Protein AF-A0A9P6TW00-F1 (afdb_monomer_lite)

Sequence (103 aa):
MSSSKYNLPDDWELRWSRSRNLPYFYNRVSAESRWQAPEGVDPSVVLEFQKDYQTQHAQQQQDEHASGSRSSANEIPGTPKSVRVSHLLVKHTESRRPSSWRE

InterPro domains:
  IPR001202 WW domain [PF00397] (8-38)
  IPR001202 WW domain [PS50020] (6-4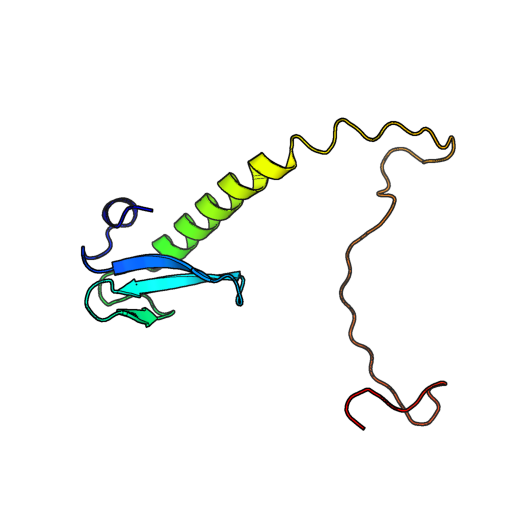0)
  IPR001202 WW domain [SM00456] (7-40)
  IPR001202 WW domain [cd00201] (9-40)
  IPR036020 WW domain superfamily [SSF51045] (5-38)
  IPR051370 Peptidyl-prolyl cis-trans isomerase Pin1 [PTHR10657] (7-103)

Structure (mmCIF, N/CA/C/O backbone):
data_AF-A0A9P6TW00-F1
#
_entry.id   AF-A0A9P6TW00-F1
#
loop_
_atom_site.group_PDB
_atom_site.id
_atom_site.type_symbol
_atom_site.label_atom_id
_atom_site.label_alt_id
_atom_site.label_comp_id
_atom_site.label_asym_id
_atom_site.label_entity_id
_atom_site.label_seq_id
_atom_site.pdbx_PDB_ins_code
_atom_site.Cartn_x
_atom_site.Cartn_y
_atom_site.Cartn_z
_atom_site.occupancy
_atom_site.B_iso_or_equiv
_atom_site.auth_seq_id
_atom_site.auth_comp_id
_atom_site.auth_asym_id
_atom_site.auth_atom_id
_atom_site.pdbx_PDB_model_num
ATOM 1 N N . MET A 1 1 ? -4.646 -4.620 15.949 1.00 57.81 1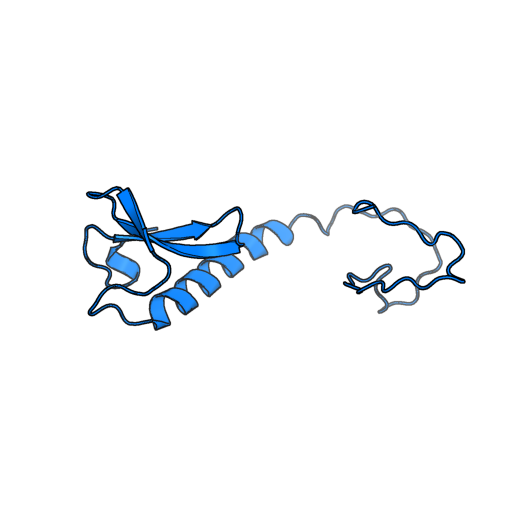 MET A N 1
ATOM 2 C CA . MET A 1 1 ? -4.724 -3.152 15.811 1.00 57.81 1 MET A CA 1
ATOM 3 C C . MET A 1 1 ? -6.199 -2.798 15.741 1.00 57.81 1 MET A C 1
ATOM 5 O O . MET A 1 1 ? -6.851 -3.245 14.813 1.00 57.81 1 MET A O 1
ATOM 9 N N . SER A 1 2 ? -6.750 -2.174 16.785 1.00 58.38 2 SER A N 1
ATOM 10 C CA . SER A 1 2 ? -8.207 -2.040 16.950 1.00 58.38 2 SER A CA 1
ATOM 11 C C . SER A 1 2 ? -8.779 -0.927 16.066 1.00 58.38 2 SER A C 1
ATOM 13 O O . SER A 1 2 ? -8.224 0.172 16.065 1.00 58.38 2 SER A O 1
ATOM 15 N N . SER A 1 3 ? -9.888 -1.203 15.369 1.00 65.38 3 SER A N 1
ATOM 16 C CA . SER A 1 3 ? -10.644 -0.244 14.536 1.00 65.38 3 SER A CA 1
ATOM 17 C C . SER A 1 3 ? -10.974 1.055 15.297 1.00 65.38 3 SER A C 1
ATOM 19 O O . SER A 1 3 ? -10.814 2.160 14.775 1.00 65.38 3 SER A O 1
ATOM 21 N N . SER A 1 4 ? -11.253 0.937 16.601 1.00 69.44 4 SER A N 1
ATOM 22 C CA . SER A 1 4 ? -11.615 2.052 17.485 1.00 69.44 4 SER A CA 1
ATOM 23 C C . SER A 1 4 ? -10.513 3.098 17.694 1.00 69.44 4 SER A C 1
ATOM 25 O O . SER A 1 4 ? -10.825 4.222 18.071 1.00 69.44 4 SER A O 1
ATOM 27 N N . LYS A 1 5 ? -9.229 2.766 17.477 1.00 73.06 5 LYS A N 1
ATOM 28 C CA . LYS A 1 5 ? -8.129 3.733 17.669 1.00 73.06 5 LYS A CA 1
ATOM 29 C C . LYS A 1 5 ? -8.145 4.828 16.599 1.00 73.06 5 LYS A C 1
ATOM 31 O O . LYS A 1 5 ? -7.807 5.966 16.893 1.00 73.06 5 LYS A O 1
ATOM 36 N N . TYR A 1 6 ? -8.535 4.479 15.377 1.00 76.94 6 TYR A N 1
ATOM 37 C CA . TYR A 1 6 ? -8.403 5.353 14.211 1.00 76.94 6 TYR A CA 1
ATOM 38 C C . TYR A 1 6 ? -9.754 5.825 13.666 1.00 76.94 6 TYR A C 1
ATOM 40 O O . TYR A 1 6 ? -9.837 6.233 12.512 1.00 76.94 6 TYR A O 1
ATOM 48 N N . ASN A 1 7 ? -10.815 5.740 14.476 1.00 80.38 7 ASN A N 1
ATOM 49 C CA . ASN A 1 7 ? -12.170 6.143 14.094 1.00 80.38 7 ASN A CA 1
ATOM 50 C C . ASN A 1 7 ? -12.628 5.527 12.753 1.00 80.38 7 ASN A C 1
ATOM 52 O O . ASN A 1 7 ? -13.278 6.176 11.934 1.00 80.38 7 ASN A O 1
ATOM 56 N N . LEU A 1 8 ? -12.217 4.281 12.505 1.00 81.38 8 LEU A N 1
ATOM 57 C CA . LEU A 1 8 ? -12.631 3.516 11.336 1.00 81.38 8 LEU A CA 1
ATOM 58 C C . LEU A 1 8 ? -14.042 2.965 11.583 1.00 81.38 8 LEU A C 1
ATOM 60 O O . LEU A 1 8 ? -14.394 2.692 12.732 1.00 81.38 8 LEU A O 1
ATOM 64 N N . PRO A 1 9 ? -14.844 2.738 10.530 1.00 82.94 9 PRO A N 1
ATOM 65 C CA . PRO A 1 9 ? -16.062 1.957 10.688 1.00 82.94 9 PRO A CA 1
ATOM 66 C C . PRO A 1 9 ? -15.720 0.548 11.207 1.00 82.94 9 PRO A C 1
ATOM 68 O O . PRO A 1 9 ? -14.660 0.010 10.878 1.00 82.94 9 PRO A O 1
ATOM 71 N N . ASP A 1 10 ? -16.614 -0.061 11.989 1.00 79.44 10 ASP A N 1
ATOM 72 C CA . ASP A 1 10 ? -16.365 -1.338 12.687 1.00 79.44 10 ASP A CA 1
ATOM 73 C C . ASP A 1 10 ? -15.893 -2.480 11.770 1.00 79.44 10 ASP A C 1
ATOM 75 O O . ASP A 1 10 ? -15.098 -3.332 12.175 1.00 79.44 10 ASP A O 1
ATOM 79 N N . ASP A 1 11 ? -16.322 -2.470 10.508 1.00 88.31 11 ASP A N 1
ATOM 80 C CA . ASP A 1 11 ? -15.972 -3.503 9.532 1.00 88.31 11 ASP A CA 1
ATOM 81 C C . ASP A 1 11 ? -14.579 -3.322 8.912 1.00 88.31 11 ASP A C 1
ATOM 83 O O . ASP A 1 11 ? -14.087 -4.232 8.240 1.00 88.31 11 ASP A O 1
ATOM 87 N N . TRP A 1 12 ? -13.931 -2.172 9.122 1.00 88.38 12 TRP A N 1
ATOM 88 C CA . TRP A 1 12 ? -12.644 -1.817 8.528 1.00 88.38 12 TRP A CA 1
ATOM 89 C C . TRP A 1 12 ? -11.503 -1.859 9.544 1.00 88.38 12 TRP A C 1
ATOM 91 O O . TRP A 1 12 ? -11.601 -1.360 10.662 1.00 88.38 12 TRP A O 1
ATOM 101 N N . GLU A 1 13 ? -10.360 -2.393 9.124 1.00 90.44 13 GLU A N 1
ATOM 102 C CA . GLU A 1 13 ? -9.118 -2.358 9.893 1.00 90.44 13 GLU A CA 1
ATOM 103 C C . GLU A 1 13 ? -7.922 -1.959 9.024 1.00 90.44 13 GLU A C 1
ATOM 105 O O . GLU A 1 13 ? -7.854 -2.286 7.837 1.00 90.44 13 GLU A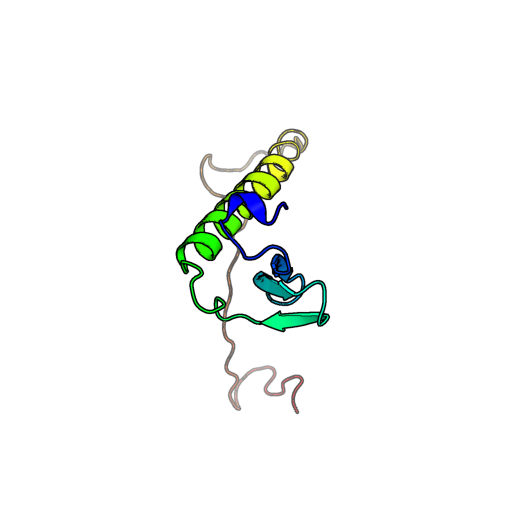 O 1
ATOM 110 N N . LEU A 1 14 ? -6.953 -1.260 9.622 1.00 90.06 14 LEU A N 1
ATOM 111 C CA . LEU A 1 14 ? -5.687 -0.950 8.962 1.00 90.06 14 LEU A CA 1
ATOM 112 C C . LEU A 1 14 ? -4.690 -2.097 9.143 1.00 90.06 14 LEU A C 1
ATOM 114 O O . LEU A 1 14 ? -4.465 -2.584 10.255 1.00 90.06 14 LEU A O 1
ATOM 118 N N . ARG A 1 15 ? -4.046 -2.501 8.049 1.00 91.06 15 ARG A N 1
ATOM 119 C CA . ARG A 1 15 ? -3.027 -3.555 8.025 1.00 91.06 15 ARG A CA 1
ATOM 120 C C . ARG A 1 15 ? -1.771 -3.102 7.298 1.00 91.06 15 ARG A C 1
ATOM 122 O O . ARG A 1 15 ? -1.816 -2.261 6.408 1.00 91.06 15 ARG A O 1
ATOM 129 N N . TRP A 1 16 ? -0.641 -3.715 7.644 1.00 90.75 16 TRP A N 1
ATOM 130 C CA . TRP A 1 16 ? 0.626 -3.514 6.944 1.00 90.75 16 TRP A CA 1
ATOM 131 C C . TRP A 1 16 ? 0.815 -4.546 5.829 1.00 90.75 16 TRP A C 1
ATOM 133 O O . TRP A 1 16 ? 0.752 -5.758 6.063 1.00 90.75 16 TRP A O 1
ATOM 143 N N . SER A 1 17 ? 1.054 -4.089 4.600 1.00 90.75 17 SER A N 1
ATOM 144 C CA . SER A 1 17 ? 1.355 -4.976 3.476 1.00 90.75 17 SER A CA 1
ATOM 145 C C . SER A 1 17 ? 2.796 -5.474 3.550 1.00 90.75 17 SER A C 1
ATOM 147 O O . SER A 1 17 ? 3.735 -4.686 3.471 1.00 90.75 17 SER A O 1
ATOM 149 N N . ARG A 1 18 ? 2.990 -6.797 3.614 1.00 86.38 18 ARG A N 1
ATOM 150 C CA . ARG A 1 18 ? 4.334 -7.407 3.637 1.00 86.38 18 ARG A CA 1
ATOM 151 C C . ARG A 1 18 ? 5.095 -7.229 2.320 1.00 86.38 18 ARG A C 1
ATOM 153 O O . ARG A 1 18 ? 6.308 -7.088 2.338 1.00 86.38 18 ARG A O 1
ATOM 160 N N . SER A 1 19 ? 4.390 -7.232 1.188 1.00 85.06 19 SER A N 1
ATOM 161 C CA . SER A 1 19 ? 5.001 -7.170 -0.147 1.00 85.06 19 SER A CA 1
ATOM 162 C C . SER A 1 19 ? 5.265 -5.745 -0.627 1.00 85.06 19 SER A C 1
ATOM 164 O O . SER A 1 19 ? 6.197 -5.521 -1.388 1.00 85.06 19 SER A O 1
ATOM 166 N N . ARG A 1 20 ? 4.413 -4.792 -0.228 1.00 85.00 20 ARG A N 1
ATOM 167 C CA . ARG A 1 20 ? 4.492 -3.389 -0.671 1.00 85.00 20 ARG A CA 1
ATOM 168 C C . ARG A 1 20 ? 5.013 -2.447 0.407 1.00 85.00 20 ARG A C 1
ATOM 170 O O . ARG A 1 20 ? 5.275 -1.298 0.091 1.00 85.00 20 ARG A O 1
ATOM 177 N N . ASN A 1 21 ? 5.176 -2.932 1.643 1.00 87.31 21 ASN A N 1
ATOM 178 C CA . ASN A 1 21 ? 5.643 -2.147 2.787 1.00 87.31 21 ASN A CA 1
ATOM 179 C C . ASN A 1 21 ? 4.804 -0.871 3.000 1.00 87.31 21 ASN A C 1
ATOM 181 O O . ASN A 1 21 ? 5.323 0.201 3.289 1.00 87.31 21 ASN A O 1
ATOM 185 N N . LEU A 1 22 ? 3.492 -0.991 2.784 1.00 88.12 22 LEU A N 1
ATOM 186 C CA . LEU A 1 22 ? 2.549 0.120 2.829 1.00 88.12 22 LEU A CA 1
ATOM 187 C C . LEU A 1 22 ? 1.305 -0.269 3.635 1.00 88.12 22 LEU A C 1
ATOM 189 O O . LEU A 1 22 ? 0.867 -1.426 3.554 1.00 88.12 22 LEU A O 1
ATOM 193 N N . PRO A 1 23 ? 0.728 0.674 4.393 1.00 90.88 23 PRO A N 1
ATOM 194 C CA . PRO A 1 23 ? -0.547 0.477 5.065 1.00 90.88 23 PRO A CA 1
ATOM 195 C C . PRO A 1 23 ? -1.703 0.389 4.058 1.00 90.88 23 PRO A C 1
ATOM 197 O O . PRO A 1 23 ? -1.697 1.068 3.033 1.00 90.88 23 PRO A O 1
ATOM 200 N N . TYR A 1 24 ? -2.691 -0.453 4.354 1.00 90.62 24 TYR A N 1
ATOM 201 C CA . TYR A 1 24 ? -3.918 -0.599 3.571 1.00 90.62 24 TYR A CA 1
ATOM 202 C C . TYR A 1 24 ? -5.128 -0.843 4.472 1.00 90.62 24 TYR A C 1
ATOM 204 O O . TYR A 1 24 ? -4.989 -1.324 5.599 1.00 90.62 24 TYR A O 1
ATOM 212 N N . PHE A 1 25 ? -6.311 -0.536 3.948 1.00 91.44 25 PHE A N 1
ATOM 213 C CA . PHE A 1 25 ? -7.591 -0.787 4.597 1.00 91.44 25 PHE A CA 1
ATOM 214 C C . PHE A 1 25 ? -8.103 -2.169 4.197 1.00 91.44 25 PHE A C 1
ATOM 216 O O . PHE A 1 25 ? -8.127 -2.516 3.013 1.00 91.44 25 PHE A O 1
ATOM 223 N N . TYR A 1 26 ? -8.524 -2.949 5.182 1.00 91.31 26 TYR A N 1
ATOM 224 C CA . TYR A 1 26 ? -9.091 -4.275 4.999 1.00 91.31 26 TYR A CA 1
ATOM 225 C C . TYR A 1 26 ? -10.487 -4.330 5.610 1.00 91.31 26 TYR A C 1
ATOM 227 O O . TYR A 1 26 ? -10.655 -4.012 6.785 1.00 91.31 26 TYR A O 1
ATOM 235 N N . ASN A 1 27 ? -11.476 -4.738 4.820 1.00 90.69 27 ASN A N 1
ATOM 236 C CA . ASN A 1 27 ? -12.826 -4.984 5.302 1.00 90.69 27 ASN A CA 1
ATOM 237 C C . ASN A 1 27 ? -12.958 -6.443 5.753 1.00 90.69 27 ASN A C 1
ATOM 239 O O . ASN A 1 27 ? -12.708 -7.366 4.977 1.00 90.69 27 ASN A O 1
ATOM 243 N N . ARG A 1 28 ? -13.370 -6.664 7.001 1.00 88.88 28 ARG A N 1
ATOM 244 C CA . ARG A 1 28 ? -13.490 -8.002 7.597 1.00 88.88 28 ARG A CA 1
ATOM 245 C C . ARG A 1 28 ? -14.727 -8.770 7.133 1.00 88.88 28 ARG A C 1
ATOM 247 O O . ARG A 1 28 ? -14.721 -9.994 7.210 1.00 88.88 28 ARG A O 1
ATOM 254 N N . VAL A 1 29 ? -15.760 -8.072 6.665 1.00 89.62 29 VAL A N 1
ATOM 255 C CA . VAL A 1 29 ? -17.025 -8.662 6.205 1.00 89.62 29 VAL A CA 1
ATOM 256 C C . VAL A 1 29 ? -16.932 -9.057 4.735 1.00 89.62 29 VAL A C 1
ATOM 258 O O . VAL A 1 29 ? -17.222 -10.197 4.385 1.00 89.62 29 VAL A O 1
ATOM 261 N N . SER A 1 30 ? -16.489 -8.140 3.871 1.00 91.25 30 SER A N 1
ATOM 262 C CA . SER A 1 30 ? -16.389 -8.385 2.424 1.00 91.25 30 SER A CA 1
ATOM 263 C C . SER A 1 30 ? -15.044 -8.970 1.979 1.00 91.25 30 SER A C 1
ATOM 265 O O . SER A 1 30 ? -14.883 -9.296 0.805 1.00 91.25 30 SER A O 1
ATOM 267 N N . ALA A 1 31 ? -14.066 -9.085 2.889 1.00 91.69 31 ALA A N 1
ATOM 268 C CA . ALA A 1 31 ? -12.670 -9.427 2.592 1.00 91.69 31 ALA A CA 1
ATOM 269 C C . ALA A 1 31 ? -11.997 -8.486 1.569 1.00 91.69 31 ALA A C 1
ATOM 271 O O . ALA A 1 31 ? -10.960 -8.819 0.985 1.00 91.69 31 ALA A O 1
ATOM 272 N N . GLU A 1 32 ? -12.563 -7.299 1.356 1.00 90.44 32 GLU A N 1
ATOM 273 C CA . GLU A 1 32 ? -12.050 -6.324 0.404 1.00 90.44 32 GLU A CA 1
ATOM 274 C C . GLU A 1 32 ? -10.800 -5.626 0.953 1.00 90.44 32 GLU A C 1
ATOM 276 O O . GLU A 1 32 ? -10.737 -5.243 2.121 1.00 90.44 32 GLU A O 1
ATOM 281 N N . SER A 1 33 ? -9.793 -5.442 0.098 1.00 92.00 33 SER A N 1
ATOM 282 C CA . SER A 1 33 ? -8.574 -4.696 0.422 1.00 92.00 33 SER A CA 1
ATOM 283 C C . SER A 1 33 ? -8.471 -3.467 -0.472 1.00 92.00 33 SER A C 1
ATOM 285 O O . SER A 1 33 ? -8.483 -3.602 -1.696 1.00 92.00 33 SER A O 1
ATOM 287 N N . ARG A 1 34 ? -8.319 -2.279 0.119 1.00 89.56 34 ARG A N 1
ATOM 288 C CA . ARG A 1 34 ? -8.185 -1.017 -0.623 1.00 89.56 34 ARG A CA 1
ATOM 289 C C . ARG A 1 34 ? -7.080 -0.125 -0.062 1.00 89.56 34 ARG A C 1
ATOM 291 O O . ARG A 1 34 ? -6.765 -0.164 1.126 1.00 89.56 34 ARG A O 1
ATOM 298 N N . TRP A 1 35 ? -6.488 0.681 -0.942 1.00 88.81 35 TRP A N 1
ATOM 299 C CA . TRP A 1 35 ? -5.440 1.650 -0.591 1.00 88.81 35 TRP A CA 1
ATOM 300 C C . TRP A 1 35 ? -6.006 3.034 -0.281 1.00 88.81 35 TRP A C 1
ATOM 302 O O . TRP A 1 35 ? -5.424 3.759 0.520 1.00 88.81 35 TRP A O 1
ATOM 312 N N . GLN A 1 36 ? -7.129 3.405 -0.906 1.00 85.62 36 GLN A N 1
ATOM 313 C CA . GLN A 1 36 ? -7.801 4.664 -0.607 1.00 85.62 36 GLN A CA 1
ATOM 314 C C . GLN A 1 36 ? -8.616 4.551 0.681 1.00 85.62 36 GLN A C 1
ATOM 316 O O . GLN A 1 36 ? -9.249 3.522 0.937 1.00 85.62 36 GLN A O 1
ATOM 321 N N . ALA A 1 37 ? -8.615 5.632 1.459 1.00 79.75 37 ALA A N 1
ATOM 322 C CA . ALA A 1 37 ? -9.462 5.754 2.634 1.00 79.75 37 ALA A CA 1
ATOM 323 C C . ALA A 1 37 ? -10.948 5.631 2.234 1.00 79.75 37 ALA A C 1
ATOM 325 O O . ALA A 1 37 ? -11.358 6.248 1.246 1.00 79.75 37 ALA A O 1
ATOM 326 N N . PRO A 1 38 ? -11.751 4.822 2.952 1.00 77.69 38 PRO A N 1
ATOM 327 C CA . PRO A 1 38 ? -13.204 4.822 2.810 1.00 77.69 38 PRO A CA 1
ATOM 328 C C . PRO A 1 38 ? -13.807 6.214 3.060 1.00 77.69 38 PRO A C 1
ATOM 330 O O . PRO A 1 38 ? -13.216 7.040 3.756 1.00 77.69 38 PRO A O 1
ATOM 333 N N . GLU A 1 39 ? -14.998 6.464 2.513 1.00 76.31 39 GLU A N 1
ATOM 334 C CA . GLU A 1 39 ? -15.725 7.722 2.717 1.00 76.31 39 GLU A CA 1
ATOM 335 C C . GLU A 1 39 ? -15.913 8.017 4.215 1.00 76.31 39 GLU A C 1
ATOM 337 O O . GLU A 1 39 ? -16.330 7.148 4.980 1.00 76.31 39 GLU A O 1
ATOM 342 N N . GLY A 1 40 ? -15.573 9.237 4.637 1.00 75.00 40 GLY A N 1
ATOM 343 C CA . GLY A 1 40 ? -15.679 9.669 6.036 1.00 75.00 40 GLY A CA 1
ATOM 344 C C . GLY A 1 40 ? -14.487 9.315 6.931 1.00 75.00 40 GLY A C 1
ATOM 345 O O . GLY A 1 40 ? -14.471 9.734 8.086 1.00 75.00 40 GLY A O 1
ATOM 346 N N . VAL A 1 41 ? -13.475 8.603 6.423 1.00 80.62 41 VAL A N 1
ATOM 347 C CA . VAL A 1 41 ? -12.234 8.343 7.164 1.00 80.62 41 VAL A CA 1
ATOM 348 C C . VAL A 1 41 ? -11.194 9.406 6.825 1.00 80.62 41 VAL A C 1
ATOM 350 O O . VAL A 1 41 ? -10.835 9.592 5.661 1.00 80.62 41 VAL A O 1
ATOM 353 N N . ASP A 1 42 ? -10.685 10.093 7.847 1.00 82.44 42 ASP A N 1
ATOM 354 C CA . ASP A 1 42 ? -9.622 11.082 7.672 1.00 82.44 42 ASP A CA 1
ATOM 355 C C . ASP A 1 42 ? -8.327 10.392 7.198 1.00 82.44 42 ASP A C 1
ATOM 357 O O . ASP A 1 42 ? -7.885 9.424 7.822 1.00 82.44 42 ASP A O 1
ATOM 361 N N . PRO A 1 43 ? -7.677 10.858 6.119 1.00 78.75 43 PRO A N 1
ATOM 362 C CA . PRO A 1 43 ? -6.465 10.228 5.594 1.00 78.75 43 PRO A CA 1
ATOM 363 C C . PRO A 1 43 ? -5.284 10.235 6.583 1.00 78.75 43 PRO A C 1
ATOM 365 O O . PRO A 1 43 ? -4.358 9.432 6.434 1.00 78.75 43 PRO A O 1
ATOM 368 N N . SER A 1 44 ? -5.304 11.087 7.612 1.00 83.31 44 SER A N 1
ATOM 369 C CA . SER A 1 44 ? -4.250 11.195 8.630 1.00 83.31 44 SER A CA 1
ATOM 370 C C . SER A 1 44 ? -4.075 9.916 9.450 1.00 83.31 44 SER A C 1
ATOM 372 O O . SER A 1 44 ? -2.982 9.660 9.958 1.00 83.31 44 SER A O 1
ATOM 374 N N . VAL A 1 45 ? -5.098 9.058 9.515 1.00 86.06 45 VAL A N 1
ATOM 375 C CA . VAL A 1 45 ? -5.018 7.759 10.204 1.00 86.06 45 VAL A CA 1
ATOM 376 C C . VAL A 1 45 ? -3.951 6.843 9.606 1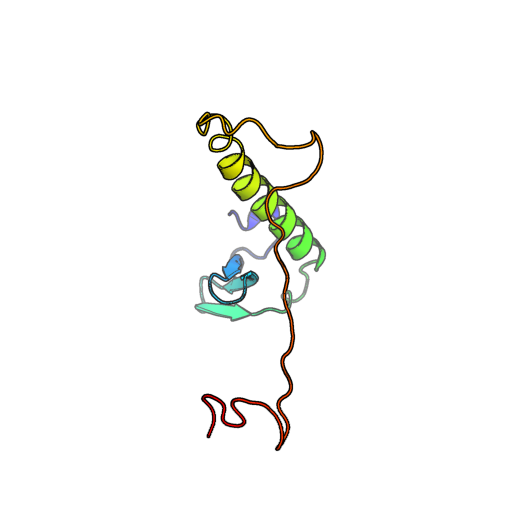.00 86.06 45 VAL A C 1
ATOM 378 O O . VAL A 1 45 ? -3.329 6.050 10.311 1.00 86.06 45 VAL A O 1
ATOM 381 N N . VAL A 1 46 ? -3.700 6.973 8.300 1.00 86.56 46 VAL A N 1
ATOM 382 C CA . VAL A 1 46 ? -2.679 6.199 7.589 1.00 86.56 46 VAL A CA 1
ATOM 383 C C . VAL A 1 46 ? -1.282 6.620 8.043 1.00 86.56 46 VAL A C 1
ATOM 385 O O . VAL A 1 46 ? -0.424 5.767 8.280 1.00 86.56 46 VAL A O 1
ATOM 388 N N . LEU A 1 47 ? -1.071 7.929 8.212 1.00 87.62 47 LEU A N 1
ATOM 389 C CA . LEU A 1 47 ? 0.183 8.493 8.711 1.00 87.62 47 LEU A CA 1
ATOM 390 C C . LEU A 1 47 ? 0.429 8.092 10.168 1.00 87.62 47 LEU A C 1
ATOM 392 O O . LEU A 1 47 ? 1.543 7.698 10.519 1.00 87.62 47 LEU A O 1
ATOM 396 N N . GLU A 1 48 ? -0.605 8.148 11.009 1.00 86.50 48 GLU A N 1
ATOM 397 C CA . GLU A 1 48 ? -0.505 7.739 12.412 1.00 86.50 48 GLU A CA 1
ATOM 398 C C . GLU A 1 48 ? -0.156 6.251 12.536 1.00 86.50 48 GLU A C 1
ATOM 400 O O . GLU A 1 48 ? 0.804 5.888 13.220 1.00 86.50 48 GLU A O 1
ATOM 405 N N . PHE A 1 49 ? -0.857 5.389 11.796 1.00 89.31 49 PHE A N 1
ATOM 406 C CA . PHE A 1 49 ? -0.569 3.958 11.777 1.00 89.31 49 PHE A CA 1
ATOM 407 C C . PHE A 1 49 ? 0.853 3.654 11.299 1.00 89.31 49 PHE A C 1
ATOM 409 O O . PHE A 1 49 ? 1.531 2.789 11.858 1.00 89.31 49 PHE A O 1
ATOM 416 N N . GLN A 1 50 ? 1.337 4.371 10.283 1.00 89.38 50 GLN A N 1
ATOM 417 C CA . GLN A 1 50 ? 2.704 4.207 9.798 1.00 89.38 50 GLN A CA 1
ATOM 418 C C . GLN A 1 50 ? 3.734 4.566 10.876 1.00 89.38 50 GLN A C 1
ATOM 420 O O . GLN A 1 50 ? 4.719 3.844 11.046 1.00 89.38 50 GLN A O 1
ATOM 425 N N . LYS A 1 51 ? 3.490 5.633 11.642 1.00 87.56 51 LYS A N 1
ATOM 426 C CA . LYS A 1 51 ? 4.356 6.052 12.749 1.00 87.56 51 LYS A CA 1
ATOM 427 C C . LYS A 1 51 ? 4.368 5.028 13.888 1.00 87.56 51 LYS A C 1
ATOM 429 O O . LYS A 1 51 ? 5.440 4.672 14.385 1.00 87.56 51 LYS A O 1
ATOM 434 N N . ASP A 1 52 ? 3.200 4.514 14.267 1.00 87.06 52 ASP A N 1
ATOM 435 C CA . ASP A 1 52 ? 3.072 3.465 15.284 1.00 87.06 52 ASP A CA 1
ATOM 436 C C . ASP A 1 52 ? 3.830 2.197 14.881 1.00 87.06 52 ASP A C 1
ATOM 438 O O . ASP A 1 52 ? 4.562 1.616 15.686 1.00 87.06 52 ASP A O 1
ATOM 442 N N . TYR A 1 53 ? 3.669 1.783 13.622 1.00 86.75 53 TYR A N 1
ATOM 443 C CA . TYR A 1 53 ? 4.320 0.599 13.073 1.00 86.75 53 TYR A CA 1
ATOM 444 C C . TYR A 1 53 ? 5.847 0.738 13.087 1.00 86.75 53 TYR A C 1
ATOM 446 O O . TYR A 1 53 ? 6.552 -0.168 13.533 1.00 86.75 53 TYR A O 1
ATOM 454 N N . GLN A 1 54 ? 6.365 1.895 12.662 1.00 85.62 54 GLN A N 1
ATOM 455 C CA . GLN A 1 54 ? 7.799 2.191 12.703 1.00 85.62 54 GLN A CA 1
ATOM 456 C C . GLN A 1 54 ? 8.347 2.181 14.129 1.00 85.62 54 GLN A C 1
ATOM 458 O O . GLN A 1 54 ? 9.402 1.602 14.364 1.00 85.62 54 GLN A O 1
ATOM 463 N N . THR A 1 55 ? 7.630 2.776 15.084 1.00 83.56 55 THR A N 1
ATOM 464 C CA . THR A 1 55 ? 8.072 2.852 16.485 1.00 83.56 55 THR A CA 1
ATOM 465 C C . THR A 1 55 ? 8.187 1.461 17.111 1.00 83.56 55 THR A C 1
ATOM 467 O O . THR A 1 55 ? 9.200 1.143 17.733 1.00 83.56 55 THR A O 1
ATOM 470 N N . GLN A 1 56 ? 7.191 0.599 16.881 1.00 81.75 56 GLN A N 1
ATOM 471 C CA . GLN A 1 56 ? 7.191 -0.784 17.375 1.00 81.75 56 GLN A CA 1
ATOM 472 C C . GLN A 1 56 ? 8.339 -1.612 16.777 1.00 81.75 56 GLN A C 1
ATOM 474 O O . GLN A 1 56 ? 9.011 -2.352 17.492 1.00 81.75 56 GLN A O 1
ATOM 479 N N . HIS A 1 57 ? 8.604 -1.463 15.476 1.00 73.69 57 HIS A N 1
ATOM 480 C CA . HIS A 1 57 ? 9.689 -2.185 14.803 1.00 73.69 57 HIS A CA 1
ATOM 481 C C . HIS A 1 57 ? 11.085 -1.568 15.013 1.00 73.69 57 HIS A C 1
ATOM 483 O O . HIS A 1 57 ? 12.090 -2.238 14.762 1.00 73.69 57 HIS A O 1
ATOM 489 N N . ALA A 1 58 ? 11.179 -0.319 15.474 1.00 70.75 58 ALA A N 1
ATOM 490 C CA . ALA A 1 58 ? 12.445 0.321 15.827 1.00 70.75 58 ALA A CA 1
ATOM 491 C C . ALA A 1 58 ? 12.981 -0.166 17.183 1.00 70.75 58 ALA A C 1
ATOM 493 O O . ALA A 1 58 ? 14.183 -0.386 17.313 1.00 70.75 58 ALA A O 1
ATOM 494 N N . GLN A 1 59 ? 12.107 -0.399 18.171 1.00 54.56 59 GLN A N 1
ATOM 495 C CA . GLN A 1 59 ? 12.513 -0.917 19.486 1.00 54.56 59 GLN A CA 1
ATOM 496 C C . GLN A 1 59 ? 13.129 -2.323 19.411 1.00 54.56 59 GLN A C 1
ATOM 498 O O . GLN A 1 59 ? 14.072 -2.604 20.138 1.00 54.56 59 GLN A O 1
ATOM 503 N N . GLN A 1 60 ? 12.696 -3.173 18.472 1.00 54.06 60 GLN A N 1
ATOM 504 C CA . GLN A 1 60 ? 13.309 -4.495 18.256 1.00 54.06 60 GLN A CA 1
ATOM 505 C C . GLN A 1 60 ? 14.754 -4.450 17.729 1.00 54.06 60 GLN A C 1
ATOM 507 O O . GLN A 1 60 ? 15.449 -5.455 17.811 1.00 54.06 60 GLN A O 1
ATOM 512 N N . GLN A 1 61 ? 15.228 -3.319 17.195 1.00 53.34 61 GLN A N 1
ATOM 513 C CA . GLN A 1 61 ? 16.580 -3.204 16.628 1.00 53.34 61 GLN A CA 1
ATOM 514 C C . GLN A 1 61 ? 17.610 -2.610 17.608 1.00 53.34 61 GLN A C 1
ATOM 516 O O . GLN A 1 61 ? 18.796 -2.582 17.285 1.00 53.34 61 GLN A O 1
ATOM 521 N N . GLN A 1 62 ? 17.199 -2.146 18.796 1.00 47.81 62 GLN A N 1
ATOM 522 C CA . GLN A 1 62 ? 18.125 -1.552 19.776 1.00 47.81 62 GLN A CA 1
ATOM 523 C C . GLN A 1 62 ? 18.827 -2.569 20.692 1.00 47.81 62 GLN A C 1
ATOM 525 O O . GLN A 1 62 ? 19.862 -2.223 21.257 1.00 47.81 62 GLN A O 1
ATOM 530 N N . ASP A 1 63 ? 18.373 -3.824 20.761 1.00 46.53 63 ASP A N 1
ATOM 531 C CA . ASP A 1 63 ? 19.011 -4.851 21.604 1.00 46.53 63 ASP A CA 1
ATOM 532 C C . ASP A 1 63 ? 20.106 -5.677 20.890 1.00 46.53 63 ASP A C 1
ATOM 534 O O . ASP A 1 63 ? 20.830 -6.433 21.535 1.00 46.53 63 ASP A O 1
ATOM 538 N N . GLU A 1 64 ? 20.318 -5.503 19.577 1.00 46.75 64 GLU A N 1
ATOM 539 C CA . GLU A 1 64 ? 21.301 -6.293 18.802 1.00 46.75 64 GLU A CA 1
ATOM 540 C C . GLU A 1 64 ? 22.585 -5.532 18.413 1.00 46.75 64 GLU A C 1
ATOM 542 O O . GLU A 1 64 ? 23.368 -5.996 17.587 1.00 46.75 64 GLU A O 1
ATOM 547 N N . HIS A 1 65 ? 22.856 -4.372 19.021 1.00 44.47 65 HIS A N 1
ATOM 548 C CA . HIS A 1 65 ? 24.095 -3.607 18.781 1.00 44.47 65 HIS A CA 1
ATOM 549 C C . HIS A 1 65 ? 25.081 -3.611 19.967 1.00 44.47 65 HIS A C 1
ATOM 551 O O . HIS A 1 65 ? 26.120 -2.954 19.902 1.00 44.47 65 HIS A O 1
ATOM 557 N N . ALA A 1 66 ? 24.815 -4.392 21.022 1.00 48.09 66 ALA A N 1
ATOM 558 C CA . ALA A 1 66 ? 25.690 -4.525 22.195 1.00 4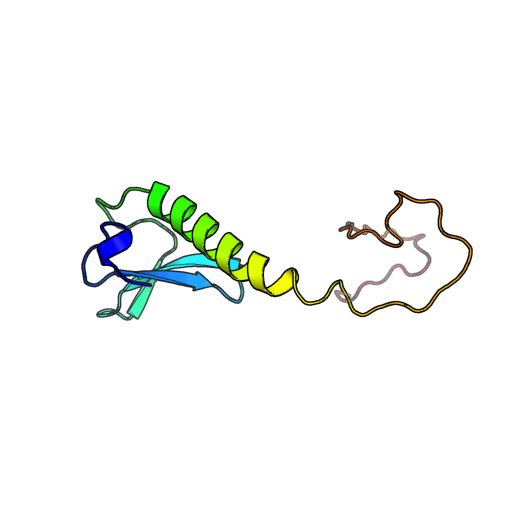8.09 66 ALA A CA 1
ATOM 559 C C . ALA A 1 66 ? 26.422 -5.882 22.296 1.00 48.09 66 ALA A C 1
ATOM 561 O O . ALA A 1 66 ? 26.897 -6.249 23.367 1.00 48.09 66 ALA A O 1
ATOM 562 N N . SER A 1 67 ? 26.550 -6.644 21.202 1.00 47.50 67 SER A N 1
ATOM 563 C CA . SER A 1 67 ? 27.322 -7.900 21.201 1.00 47.50 67 SER A CA 1
ATOM 564 C C . SER A 1 67 ? 28.009 -8.151 19.857 1.00 47.50 67 SER A C 1
ATOM 566 O O . SER A 1 67 ? 27.638 -9.014 19.068 1.00 47.50 67 SER A O 1
ATOM 568 N N . GLY A 1 68 ? 29.032 -7.346 19.575 1.00 44.72 68 GLY A N 1
ATOM 569 C CA . GLY A 1 68 ? 29.865 -7.480 18.380 1.00 44.72 68 GLY A CA 1
ATOM 570 C C . GLY A 1 68 ? 31.296 -7.003 18.601 1.00 44.72 68 GLY A C 1
ATOM 571 O O . GLY A 1 68 ? 31.929 -6.513 17.672 1.00 44.72 68 GLY A O 1
ATOM 572 N N . SER A 1 69 ? 31.806 -7.108 19.833 1.00 52.16 69 SER A N 1
ATOM 573 C CA . SER A 1 69 ? 33.209 -6.823 20.147 1.00 52.16 69 SER A CA 1
ATOM 574 C C . SER A 1 69 ? 34.103 -7.920 19.560 1.00 52.16 69 SER A C 1
ATOM 576 O O . SER A 1 69 ? 34.347 -8.958 20.173 1.00 52.16 69 SER A O 1
ATOM 578 N N . ARG A 1 70 ? 34.576 -7.699 18.332 1.00 46.06 70 ARG A N 1
ATOM 579 C CA . ARG A 1 70 ? 35.836 -8.259 17.834 1.00 46.06 70 ARG A CA 1
ATOM 580 C C . ARG A 1 70 ? 36.646 -7.105 17.265 1.00 46.06 70 ARG A C 1
ATOM 582 O O . ARG A 1 70 ? 36.411 -6.632 16.158 1.00 46.06 70 ARG A O 1
ATOM 589 N N . SER A 1 71 ? 37.555 -6.636 18.102 1.00 50.41 71 SER A N 1
ATOM 590 C CA . SER A 1 71 ? 38.542 -5.592 17.871 1.00 50.41 71 SER A CA 1
ATOM 591 C C . SER A 1 71 ? 39.354 -5.831 16.592 1.00 50.41 71 SER A C 1
ATOM 593 O O . SER A 1 71 ? 40.109 -6.794 16.494 1.00 50.41 71 SER A O 1
ATOM 595 N N . SER A 1 72 ? 39.254 -4.906 15.635 1.00 50.56 72 SER A N 1
ATOM 596 C CA . SER A 1 72 ? 40.250 -4.724 14.577 1.00 50.56 72 SER A CA 1
ATOM 597 C C . SER A 1 72 ? 40.751 -3.287 14.668 1.00 50.56 72 SER A C 1
ATOM 599 O O . SER A 1 72 ? 39.999 -2.344 14.454 1.00 50.56 72 SER A O 1
ATOM 601 N N . ALA A 1 73 ? 42.007 -3.133 15.076 1.00 52.50 73 ALA A N 1
ATOM 602 C CA . ALA A 1 73 ? 42.608 -1.914 15.613 1.00 52.50 73 ALA A CA 1
ATOM 603 C C . ALA A 1 73 ? 42.905 -0.805 14.576 1.00 52.50 73 ALA A C 1
ATOM 605 O O . ALA A 1 73 ? 44.001 -0.251 14.577 1.00 52.50 73 ALA A O 1
ATOM 606 N N . ASN A 1 74 ? 41.968 -0.480 13.678 1.00 58.44 74 ASN A N 1
ATOM 607 C CA . ASN A 1 74 ? 42.163 0.598 12.702 1.00 58.44 74 ASN A CA 1
ATOM 608 C C . ASN A 1 74 ? 40.842 1.196 12.167 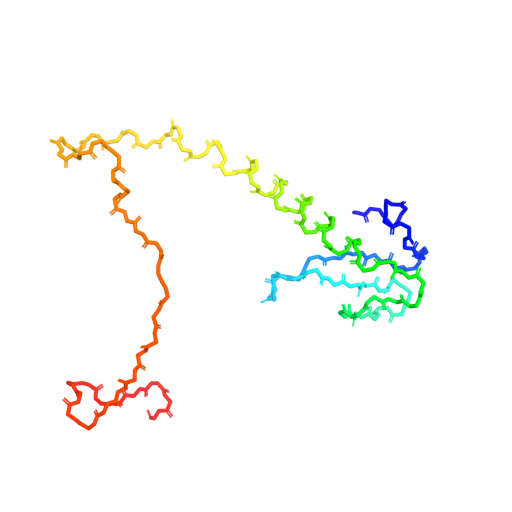1.00 58.44 74 ASN A C 1
ATOM 610 O O . ASN A 1 74 ? 40.577 1.137 10.968 1.00 58.44 74 ASN A O 1
ATOM 614 N N . GLU A 1 75 ? 39.984 1.742 13.035 1.00 60.72 75 GLU A N 1
ATOM 615 C CA . GLU A 1 75 ? 38.787 2.494 12.617 1.00 60.72 75 GLU A CA 1
ATOM 616 C C . GLU A 1 75 ? 38.815 3.911 13.213 1.00 60.72 75 GLU A C 1
ATOM 618 O O . GLU A 1 75 ? 38.942 4.087 14.425 1.00 60.72 75 GLU A O 1
ATOM 623 N N . ILE A 1 76 ? 38.713 4.929 12.348 1.00 68.19 76 ILE A N 1
ATOM 624 C CA . ILE A 1 76 ? 38.573 6.333 12.753 1.00 68.19 76 ILE A CA 1
ATOM 625 C C . ILE A 1 76 ? 37.179 6.500 13.381 1.00 68.19 76 ILE A C 1
ATOM 627 O O . ILE A 1 76 ? 36.181 6.184 12.719 1.00 68.19 76 ILE A O 1
ATOM 631 N N . PRO A 1 77 ? 37.075 6.999 14.628 1.00 59.56 77 PRO A N 1
ATOM 632 C CA . PRO A 1 77 ? 35.789 7.158 15.291 1.00 59.56 77 PRO A CA 1
ATOM 633 C C . PRO A 1 77 ? 34.907 8.135 14.502 1.00 59.56 77 PRO A C 1
ATOM 635 O O . PRO A 1 77 ? 35.277 9.288 14.293 1.00 59.56 77 PRO A O 1
ATOM 638 N N . GLY A 1 78 ? 33.740 7.661 14.055 1.00 68.19 78 GLY A N 1
ATOM 639 C CA . GLY A 1 78 ? 32.705 8.483 13.412 1.00 68.19 78 GLY A CA 1
ATOM 640 C C . GLY A 1 78 ? 32.358 8.124 11.965 1.00 68.19 78 GLY A C 1
ATOM 641 O O . GLY A 1 78 ? 31.369 8.643 11.453 1.00 68.19 78 GLY A O 1
ATOM 642 N N . THR A 1 79 ? 33.098 7.225 11.306 1.00 69.19 79 THR A N 1
ATOM 643 C CA . THR A 1 79 ? 32.716 6.750 9.961 1.00 69.19 79 THR A CA 1
ATOM 644 C C . THR A 1 79 ? 32.077 5.364 10.023 1.00 69.19 79 THR A C 1
ATOM 646 O O . THR A 1 79 ? 32.639 4.467 10.653 1.00 69.19 79 THR A O 1
ATOM 649 N N . PRO A 1 80 ? 30.900 5.152 9.404 1.00 76.19 80 PRO A N 1
ATOM 650 C CA . PRO A 1 80 ? 30.321 3.823 9.335 1.00 76.19 80 PRO A CA 1
ATOM 651 C C . PRO A 1 80 ? 31.170 2.947 8.410 1.00 76.19 80 PRO A C 1
ATOM 653 O O . PRO A 1 80 ? 31.483 3.330 7.284 1.00 76.19 80 PRO A O 1
ATOM 656 N N . LYS A 1 81 ? 31.478 1.727 8.860 1.00 80.81 81 LYS A N 1
ATOM 657 C CA . LYS A 1 81 ? 32.220 0.714 8.091 1.00 80.81 81 LYS A CA 1
ATOM 658 C C . LYS A 1 81 ? 31.584 0.375 6.732 1.00 80.81 81 LYS A C 1
ATOM 660 O O . LYS A 1 81 ? 32.262 -0.114 5.833 1.00 80.81 81 LYS A O 1
ATOM 665 N N . SER A 1 82 ? 30.277 0.600 6.572 1.00 83.44 82 SER A N 1
ATOM 666 C CA . SER A 1 82 ? 29.561 0.408 5.306 1.00 83.44 82 SER A CA 1
ATOM 667 C C . SER A 1 82 ? 28.308 1.283 5.221 1.00 83.44 82 SER A C 1
ATOM 669 O O . SER A 1 82 ? 27.749 1.671 6.247 1.00 83.44 82 SER A O 1
ATOM 671 N N . VAL A 1 83 ? 27.860 1.577 3.996 1.00 86.69 83 VAL A N 1
ATOM 672 C CA . VAL A 1 83 ? 26.651 2.367 3.708 1.00 86.69 83 VAL A CA 1
ATOM 673 C C . VAL A 1 83 ? 25.698 1.596 2.796 1.00 86.69 83 VAL A C 1
ATOM 675 O O . VAL A 1 83 ? 26.126 0.797 1.962 1.00 86.69 83 VAL A O 1
ATOM 678 N N . ARG A 1 84 ? 24.391 1.844 2.929 1.00 91.06 84 ARG A N 1
ATOM 679 C CA . ARG A 1 84 ? 23.368 1.308 2.020 1.00 91.06 84 ARG A CA 1
ATOM 680 C C . ARG A 1 84 ? 23.146 2.289 0.875 1.00 91.06 84 ARG A C 1
ATOM 682 O O . ARG A 1 84 ? 22.849 3.454 1.117 1.00 91.06 84 ARG A O 1
ATOM 689 N N . VAL A 1 85 ? 23.219 1.800 -0.360 1.00 93.19 85 VAL A N 1
ATOM 690 C CA . VAL A 1 85 ? 22.942 2.596 -1.562 1.00 93.19 85 VAL A CA 1
ATOM 691 C C . VAL A 1 85 ? 22.095 1.811 -2.556 1.00 93.19 85 VAL A C 1
ATOM 693 O O . VAL A 1 85 ? 22.140 0.583 -2.593 1.00 93.19 85 VAL A O 1
ATOM 696 N N . SER A 1 86 ? 21.334 2.534 -3.372 1.00 93.50 86 SER A N 1
ATOM 697 C CA . SER A 1 86 ? 20.698 2.014 -4.586 1.00 93.50 86 SER A CA 1
ATOM 698 C C . SER A 1 86 ? 21.345 2.692 -5.789 1.00 93.50 86 SER A C 1
ATOM 700 O O . SER A 1 86 ? 21.677 3.873 -5.716 1.00 93.50 86 SER A O 1
ATOM 702 N N . HIS A 1 87 ? 21.532 1.966 -6.886 1.00 92.62 87 HIS A N 1
ATOM 703 C CA . HIS A 1 87 ? 22.050 2.524 -8.133 1.00 92.62 87 HIS A CA 1
ATOM 704 C C . HIS A 1 87 ? 21.283 1.948 -9.320 1.00 92.62 87 HIS A C 1
ATOM 706 O O . HIS A 1 87 ? 20.704 0.864 -9.232 1.00 92.62 87 HIS A O 1
ATOM 712 N N . LEU A 1 88 ? 21.291 2.682 -10.429 1.00 92.06 88 LEU A N 1
ATOM 713 C CA . LEU A 1 88 ? 20.723 2.247 -11.695 1.00 92.06 88 LEU A CA 1
ATOM 714 C C . LEU A 1 88 ? 21.872 2.029 -12.677 1.00 92.06 88 LEU A C 1
ATOM 716 O O . LEU A 1 88 ? 22.683 2.926 -12.897 1.00 92.06 88 LEU A O 1
ATOM 720 N N . LEU A 1 89 ? 21.953 0.827 -13.245 1.00 91.06 89 LEU A N 1
ATOM 721 C CA . LEU A 1 89 ? 22.952 0.483 -14.251 1.00 91.06 89 LEU A CA 1
ATOM 722 C C . LEU A 1 89 ? 22.310 0.501 -15.640 1.00 91.06 89 LEU A C 1
ATOM 724 O O . LEU A 1 89 ? 21.413 -0.295 -15.911 1.00 91.06 89 LEU A O 1
ATOM 728 N N . VAL A 1 90 ? 22.810 1.364 -16.523 1.00 91.38 90 VAL A N 1
ATOM 729 C CA . VAL A 1 90 ? 22.483 1.360 -17.956 1.00 91.38 90 VAL A CA 1
ATOM 730 C C . VAL A 1 90 ? 23.689 0.812 -18.715 1.00 91.38 90 VAL A C 1
ATOM 732 O O . VAL A 1 90 ? 24.796 1.321 -18.557 1.00 91.38 90 VAL A O 1
ATOM 735 N N . LYS A 1 91 ? 23.490 -0.244 -19.509 1.00 92.12 91 LYS A N 1
ATOM 736 C CA . LYS A 1 91 ? 24.540 -0.849 -20.345 1.00 92.12 91 LYS A CA 1
ATOM 737 C C . LYS A 1 91 ? 24.516 -0.268 -21.762 1.00 92.12 91 LYS A C 1
ATOM 739 O O . LYS A 1 91 ? 23.473 0.176 -22.228 1.00 92.12 91 LYS A O 1
ATOM 744 N N . HIS A 1 92 ? 25.658 -0.319 -22.443 1.00 92.75 92 HIS A N 1
ATOM 745 C CA . HIS A 1 92 ? 25.833 0.042 -23.857 1.00 92.75 92 HIS A CA 1
ATOM 746 C C . HIS A 1 92 ? 26.676 -1.019 -24.588 1.00 92.75 92 HIS A C 1
ATOM 748 O O . HIS A 1 92 ? 27.211 -1.931 -23.960 1.00 92.75 92 HIS A O 1
ATOM 754 N N . THR A 1 93 ? 26.834 -0.896 -25.908 1.00 92.81 93 THR A N 1
ATOM 755 C CA . THR A 1 93 ? 27.520 -1.884 -26.770 1.00 92.81 93 THR A CA 1
ATOM 756 C C . THR A 1 93 ? 28.964 -2.173 -26.351 1.00 92.81 93 THR A C 1
ATOM 758 O O . THR A 1 93 ? 29.378 -3.325 -26.331 1.00 92.81 93 THR A O 1
ATOM 761 N N . GLU A 1 94 ? 29.713 -1.151 -25.935 1.00 93.81 94 GLU A N 1
ATOM 762 C CA . GLU A 1 94 ? 31.088 -1.303 -25.422 1.00 93.81 94 GLU A CA 1
ATOM 763 C C . GLU A 1 94 ? 31.177 -1.694 -23.930 1.00 93.81 94 GLU A C 1
ATOM 765 O O . GLU A 1 94 ? 32.262 -1.744 -23.348 1.00 93.81 94 GLU A O 1
ATOM 770 N N . SER A 1 95 ? 30.051 -1.954 -23.256 1.00 95.19 95 SER A N 1
ATOM 771 C CA . SER A 1 95 ? 30.089 -2.440 -21.875 1.00 95.19 95 SER A CA 1
ATOM 772 C C . SER A 1 95 ? 30.774 -3.804 -21.843 1.00 95.19 95 SER A C 1
ATOM 774 O O . SER A 1 95 ? 30.408 -4.691 -22.603 1.00 95.19 95 SER A O 1
ATOM 776 N N . ARG A 1 96 ? 31.712 -4.023 -20.907 1.00 94.69 96 ARG A N 1
ATOM 777 C CA . ARG A 1 96 ? 32.490 -5.284 -20.812 1.00 94.69 96 ARG A CA 1
ATOM 778 C C . ARG A 1 96 ? 31.627 -6.553 -20.808 1.00 94.69 96 ARG A C 1
ATOM 780 O O . ARG A 1 96 ? 32.093 -7.622 -21.181 1.00 94.69 96 ARG A O 1
ATOM 787 N N . ARG A 1 97 ? 30.387 -6.447 -20.321 1.00 91.88 97 ARG A N 1
ATOM 788 C CA . ARG A 1 97 ? 29.365 -7.499 -20.359 1.00 91.88 97 ARG A CA 1
ATOM 789 C C . ARG A 1 97 ? 28.056 -6.878 -20.849 1.00 91.88 97 ARG A C 1
ATOM 791 O O . ARG A 1 97 ? 27.281 -6.429 -19.996 1.00 91.88 97 ARG A O 1
ATOM 798 N N . PRO A 1 98 ? 27.826 -6.808 -22.170 1.00 87.94 98 PRO A N 1
ATOM 799 C CA . PRO A 1 98 ? 26.739 -6.012 -22.734 1.00 87.94 98 PRO A CA 1
ATOM 800 C C . PRO A 1 98 ? 25.351 -6.632 -22.508 1.00 87.94 98 PRO A C 1
ATOM 802 O O . PRO A 1 98 ? 24.382 -5.893 -22.433 1.00 87.94 98 PRO A O 1
ATOM 805 N N . SER A 1 99 ? 25.249 -7.940 -22.263 1.00 85.19 99 SER A N 1
ATOM 806 C CA . SER A 1 99 ? 23.964 -8.621 -22.027 1.00 85.19 99 SER A CA 1
ATOM 807 C C . SER A 1 99 ? 23.450 -8.464 -20.594 1.00 85.19 99 SER A C 1
ATOM 809 O O . SER A 1 99 ? 24.230 -8.396 -19.633 1.00 85.19 99 SER A O 1
ATOM 811 N N . SER A 1 100 ? 22.131 -8.450 -20.416 1.00 85.69 100 SER A N 1
ATOM 812 C CA . SER A 1 100 ? 21.466 -8.472 -19.104 1.00 85.69 100 SER A CA 1
ATOM 813 C C . SER A 1 100 ? 20.509 -9.660 -18.989 1.00 85.69 100 SER A C 1
ATOM 815 O O . SER A 1 100 ? 20.278 -10.354 -19.962 1.00 85.69 100 SER A O 1
ATOM 817 N N . TRP A 1 101 ? 19.935 -9.896 -17.806 1.00 80.38 101 TRP A N 1
ATOM 818 C CA . TRP A 1 101 ? 19.015 -11.020 -17.549 1.00 80.38 101 TRP A CA 1
ATOM 819 C C . TRP A 1 101 ? 17.735 -11.012 -18.401 1.00 80.38 101 TRP A C 1
ATOM 821 O O . TRP A 1 101 ? 16.975 -11.976 -18.371 1.00 80.38 101 TRP A O 1
ATOM 831 N N . ARG A 1 102 ? 17.462 -9.898 -19.087 1.00 67.50 102 ARG A N 1
ATOM 832 C CA . ARG A 1 102 ? 16.284 -9.706 -19.933 1.00 67.50 102 ARG A CA 1
ATOM 833 C C . ARG A 1 102 ? 16.502 -10.106 -21.394 1.00 67.50 102 ARG A C 1
ATOM 835 O O . ARG A 1 102 ? 15.541 -10.019 -22.151 1.00 67.50 102 ARG A O 1
ATOM 842 N N . GLU A 1 103 ? 17.717 -10.501 -21.764 1.00 56.28 103 GLU A N 1
ATOM 843 C CA . GLU A 1 103 ? 18.122 -10.893 -23.122 1.00 56.28 103 GLU A CA 1
ATOM 844 C C . GLU A 1 103 ? 18.703 -12.306 -23.147 1.00 56.28 103 GLU A C 1
ATOM 846 O O . GLU A 1 103 ? 19.422 -12.668 -22.184 1.00 56.28 103 GLU A O 1
#

Foldseek 3Di:
DACVVQVHPRQWDWDADPVPRAIWIAGNPVRDIGRDDDPPGDPCSRVVVNVVVCVVVVVVPVVPPPPDPDDDPDDDPPDDPDDDDDDDDDADPPRPDRDDPVD

pLDDT: mean 78.42, std 15.07, range [44.47, 95.19]

Organism: NCBI:txid41804

Secondary structure (DSSP, 8-state):
--GGGGT--TTEEEEE-TTT--EEEEETTT--EESSPPTT--THHHHHHHHHHHHHHHHTTSSSSSS-----S---TT--S-----------TTSSS---TT-

Radius of gyration: 22.49 Å; chains: 1; bounding box: 60×22×49 Å